Protein AF-A0A8T4YVH3-F1 (afdb_monomer_lite)

pLDDT: mean 88.66, std 10.64, range [44.06, 98.75]

Secondary structure (DSSP, 8-state):
--SSHHHHHHTTT--HHHHHHHHHHHHHHHHHTT--GGG--HHHHHHHHHHHHSSPPP--HHHHHHHH-HHHHHHH--STT-S-HHHHHHHHHHHHHHHHHHHHHHHHHHHHHHHHHHHHHHHHHHHHTT--

Foldseek 3Di:
DQLAQLSLVVVVVDDSVLSVQLVVVLVVVCVVVVHDQLPDAQVNSQVSSCVRPVDGDGDHNVSSNLNPDNLNSQCPQPDQPGSNPVNVVVVVVVVVVVVVVVVVVVVVVVVVVVVVVVVVVVVVVVVVVVVD

Structure (mmCIF, N/CA/C/O backbone):
data_AF-A0A8T4YVH3-F1
#
_entry.id   AF-A0A8T4YVH3-F1
#
loop_
_atom_site.group_PDB
_atom_site.id
_atom_site.type_symbol
_atom_site.label_atom_id
_atom_site.label_alt_id
_atom_site.label_comp_id
_atom_site.label_asym_id
_atom_site.label_entity_id
_atom_site.label_seq_id
_atom_site.pdbx_PDB_ins_code
_atom_site.Cartn_x
_atom_site.Cartn_y
_atom_site.Cartn_z
_atom_site.occupancy
_atom_site.B_iso_or_equiv
_atom_site.auth_seq_id
_atom_site.auth_comp_id
_atom_site.auth_asym_id
_atom_site.auth_atom_id
_atom_site.pdbx_PDB_model_num
ATOM 1 N N . ASP A 1 1 ? 13.952 2.959 -5.481 1.00 49.00 1 ASP A N 1
ATOM 2 C CA . ASP A 1 1 ? 12.588 3.260 -4.974 1.00 49.00 1 ASP A CA 1
ATOM 3 C C . ASP A 1 1 ? 11.695 3.802 -6.089 1.00 49.00 1 ASP A C 1
ATOM 5 O O . ASP A 1 1 ? 11.439 4.991 -6.189 1.00 49.00 1 ASP A O 1
ATOM 9 N N . THR A 1 2 ? 11.245 2.943 -6.996 1.00 56.75 2 THR A N 1
ATOM 10 C CA . THR A 1 2 ? 10.320 3.295 -8.088 1.00 56.75 2 THR A CA 1
ATOM 11 C C . THR A 1 2 ? 8.997 2.572 -7.868 1.00 56.75 2 THR A C 1
ATOM 13 O O . THR A 1 2 ? 8.968 1.347 -7.930 1.00 56.75 2 THR A O 1
ATOM 16 N N . GLN A 1 3 ? 7.913 3.293 -7.574 1.00 63.25 3 GLN A N 1
ATOM 17 C CA . GLN A 1 3 ? 6.634 2.684 -7.188 1.00 63.25 3 GLN A CA 1
ATOM 18 C C . GLN A 1 3 ? 5.807 2.263 -8.408 1.00 63.25 3 GLN A C 1
ATOM 20 O O . GLN A 1 3 ? 4.872 1.478 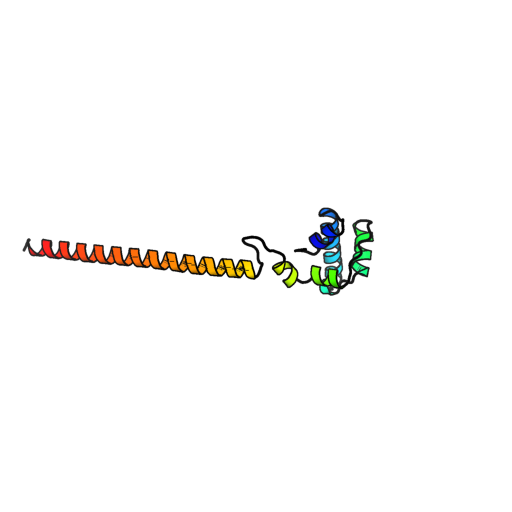-8.268 1.00 63.25 3 GLN A O 1
ATOM 25 N N . THR A 1 4 ? 6.136 2.749 -9.606 1.00 69.12 4 THR A N 1
ATOM 26 C CA . THR A 1 4 ? 5.511 2.354 -10.878 1.00 69.12 4 THR A CA 1
ATOM 27 C C . THR A 1 4 ? 6.536 2.317 -12.022 1.00 69.12 4 THR A C 1
ATOM 29 O O . THR A 1 4 ? 7.571 2.987 -11.929 1.00 69.12 4 THR A O 1
ATOM 32 N N . PRO A 1 5 ? 6.253 1.610 -13.139 1.00 67.50 5 PRO A N 1
ATOM 33 C CA . PRO A 1 5 ? 7.090 1.669 -14.341 1.00 67.50 5 PRO A CA 1
ATOM 34 C C . PRO A 1 5 ? 7.333 3.098 -14.850 1.00 67.50 5 PRO A C 1
ATOM 36 O O . PRO A 1 5 ? 8.446 3.431 -15.250 1.00 67.50 5 PRO A O 1
ATOM 39 N N . ALA A 1 6 ? 6.321 3.972 -14.774 1.00 67.38 6 ALA A N 1
ATOM 40 C CA . ALA A 1 6 ? 6.438 5.367 -15.199 1.00 67.38 6 ALA A CA 1
ATOM 41 C C . ALA A 1 6 ? 7.423 6.154 -14.319 1.00 67.38 6 ALA A C 1
ATOM 43 O O . ALA A 1 6 ? 8.289 6.849 -14.840 1.00 67.38 6 ALA A O 1
ATOM 44 N N . GLU A 1 7 ? 7.355 6.008 -12.995 1.00 74.50 7 GLU A N 1
ATOM 45 C CA . GLU A 1 7 ? 8.341 6.608 -12.083 1.00 74.50 7 GLU A CA 1
ATOM 46 C C . GLU A 1 7 ? 9.750 6.042 -12.292 1.00 74.50 7 GLU A C 1
ATOM 48 O O . GLU A 1 7 ? 10.738 6.769 -12.165 1.00 74.50 7 GLU A O 1
ATOM 53 N N . GLY A 1 8 ? 9.845 4.756 -12.648 1.00 76.06 8 GLY A N 1
ATOM 54 C CA . GLY A 1 8 ? 11.097 4.112 -13.039 1.00 76.06 8 GLY A CA 1
ATOM 55 C C . GLY A 1 8 ? 11.786 4.826 -14.192 1.00 76.06 8 GLY A C 1
ATOM 56 O O . GLY A 1 8 ? 12.982 5.111 -14.122 1.00 76.06 8 GLY A O 1
ATOM 57 N N . PHE A 1 9 ? 11.023 5.186 -15.220 1.00 78.56 9 PHE A N 1
ATOM 58 C CA . PHE A 1 9 ? 11.554 5.882 -16.386 1.00 78.56 9 PHE A CA 1
ATOM 59 C C . PHE A 1 9 ? 11.846 7.367 -16.126 1.00 78.56 9 PHE A C 1
ATOM 61 O O . PHE A 1 9 ? 12.804 7.896 -16.691 1.00 78.56 9 PHE A O 1
ATOM 68 N N . VAL A 1 10 ? 11.129 8.021 -15.202 1.00 76.12 10 VAL A N 1
ATOM 69 C CA . VAL A 1 10 ? 11.466 9.393 -14.774 1.00 76.12 10 VAL A CA 1
ATOM 70 C C . VAL A 1 10 ? 12.868 9.456 -14.172 1.00 76.12 10 VAL A C 1
ATOM 72 O O . VAL A 1 10 ? 13.664 10.327 -14.521 1.00 76.12 10 VAL A O 1
ATOM 75 N N . ARG A 1 11 ? 13.224 8.483 -13.324 1.00 74.38 11 ARG A N 1
ATOM 76 C CA . ARG A 1 11 ? 14.572 8.400 -12.732 1.00 74.38 11 ARG A CA 1
ATOM 77 C C . ARG A 1 11 ? 15.682 8.142 -13.761 1.00 74.38 11 ARG A C 1
ATOM 79 O O . ARG A 1 11 ? 16.850 8.328 -13.440 1.00 74.38 11 ARG A O 1
ATOM 86 N N . LYS A 1 12 ? 15.334 7.749 -14.991 1.00 77.88 12 LYS A N 1
ATOM 87 C CA . LYS A 1 12 ? 16.261 7.578 -16.122 1.00 77.88 12 LYS A CA 1
ATOM 88 C C . LYS A 1 12 ? 16.391 8.836 -16.995 1.00 77.88 12 LYS A C 1
ATOM 90 O O . LYS A 1 12 ? 16.988 8.772 -18.064 1.00 77.88 12 LYS A O 1
ATOM 95 N N . GLY A 1 13 ? 15.859 9.977 -16.546 1.00 80.81 13 GLY A N 1
ATOM 96 C CA . GLY A 1 13 ? 16.016 11.273 -17.214 1.00 80.81 13 GLY A CA 1
ATOM 97 C C . GLY A 1 13 ? 14.866 11.657 -18.147 1.00 80.81 13 GLY A C 1
ATOM 98 O O . GLY A 1 13 ? 14.971 12.650 -18.866 1.00 80.81 13 GLY A O 1
ATOM 99 N N . LEU A 1 14 ? 13.763 10.902 -18.142 1.00 86.38 14 LEU A N 1
ATOM 100 C CA . LEU A 1 14 ? 12.537 11.306 -18.826 1.00 86.38 14 LEU A CA 1
ATOM 101 C C . LEU A 1 14 ? 11.695 12.227 -17.937 1.00 86.38 14 LEU A C 1
ATOM 103 O O . LEU A 1 14 ? 11.627 12.064 -16.721 1.00 86.38 14 LEU A O 1
ATOM 107 N N . SER A 1 15 ? 10.971 13.165 -18.541 1.00 89.62 15 SER A N 1
ATOM 108 C CA . SER A 1 15 ? 9.898 13.860 -17.829 1.00 89.62 15 SER A CA 1
ATOM 109 C C . SER A 1 15 ? 8.776 12.881 -17.460 1.00 89.62 15 SER A C 1
ATOM 111 O O . SER A 1 15 ? 8.592 11.831 -18.088 1.00 89.62 15 SER A O 1
ATOM 113 N N . PHE A 1 16 ? 7.964 13.236 -16.460 1.00 87.00 16 PHE A N 1
ATOM 114 C CA . PHE A 1 16 ? 6.793 12.435 -16.089 1.00 87.00 16 PHE A CA 1
ATOM 115 C C . PHE A 1 16 ? 5.829 12.249 -17.268 1.00 87.00 16 PHE A C 1
ATOM 117 O O . PHE A 1 16 ? 5.325 11.152 -17.495 1.00 87.00 16 PHE A O 1
ATOM 124 N N . ARG A 1 17 ? 5.632 13.300 -18.074 1.00 89.56 17 ARG A N 1
ATOM 125 C CA . ARG A 1 17 ? 4.782 13.255 -19.270 1.00 89.56 17 ARG A CA 1
ATOM 126 C C . ARG A 1 17 ? 5.309 12.260 -20.305 1.00 89.56 17 ARG A C 1
ATOM 128 O O . ARG A 1 17 ? 4.525 11.475 -20.831 1.00 89.56 17 ARG A O 1
ATOM 135 N N . GLU A 1 18 ? 6.610 12.280 -20.590 1.00 90.62 18 GLU A N 1
ATOM 136 C CA . GLU A 1 18 ? 7.243 11.333 -21.520 1.00 90.62 18 GLU A CA 1
ATOM 137 C C . GLU A 1 18 ? 7.136 9.897 -21.005 1.00 90.62 18 GLU A C 1
ATOM 139 O O . GLU A 1 18 ? 6.729 9.007 -21.748 1.00 90.62 18 GLU A O 1
ATOM 144 N N . SER A 1 19 ? 7.421 9.691 -19.719 1.00 89.31 19 SER A N 1
ATOM 145 C CA . SER A 1 19 ? 7.341 8.377 -19.077 1.00 89.31 19 SER A CA 1
ATOM 146 C C . SER A 1 19 ? 5.922 7.811 -19.117 1.00 89.31 19 SER A C 1
ATOM 148 O O . SER A 1 19 ? 5.718 6.667 -19.514 1.00 89.31 19 SER A O 1
ATOM 150 N N . HIS A 1 20 ? 4.921 8.625 -18.774 1.00 89.25 20 HIS A N 1
ATOM 151 C CA . HIS A 1 20 ? 3.517 8.225 -18.806 1.00 89.25 20 HIS A CA 1
ATOM 152 C C . HIS A 1 20 ? 3.033 7.937 -20.237 1.00 89.25 20 HIS A C 1
ATOM 154 O O . HIS A 1 20 ? 2.302 6.972 -20.463 1.00 89.25 20 HIS A O 1
ATOM 160 N N . LYS A 1 21 ? 3.463 8.736 -21.226 1.00 91.06 21 LYS A N 1
ATOM 161 C CA . LYS A 1 21 ? 3.153 8.502 -22.646 1.00 91.06 21 LYS A CA 1
ATOM 162 C C . LYS A 1 21 ? 3.761 7.186 -23.144 1.00 91.06 21 LYS A C 1
ATOM 164 O O . LYS A 1 21 ? 3.074 6.415 -23.815 1.00 91.06 21 LYS A O 1
ATOM 169 N N . LEU A 1 22 ? 5.019 6.916 -22.793 1.00 90.69 22 LEU A N 1
ATOM 170 C CA . LEU A 1 22 ? 5.716 5.679 -23.143 1.00 90.69 22 LEU A CA 1
ATOM 171 C C . LEU A 1 22 ? 5.021 4.456 -22.536 1.00 90.69 22 LEU A C 1
ATOM 173 O O . LEU A 1 22 ? 4.655 3.541 -23.269 1.00 90.69 22 LEU A O 1
ATOM 177 N N . VAL A 1 23 ? 4.763 4.465 -21.224 1.00 89.75 23 VAL A N 1
ATOM 178 C CA . VAL A 1 23 ? 4.062 3.364 -20.541 1.00 89.75 23 VAL A CA 1
ATOM 179 C C . VAL A 1 23 ? 2.675 3.138 -21.142 1.00 89.75 23 VAL A C 1
ATOM 181 O O . VAL A 1 23 ? 2.320 2.001 -21.438 1.00 89.75 23 VAL A O 1
ATOM 184 N N . GLY A 1 24 ? 1.906 4.201 -21.397 1.00 89.62 24 GLY A N 1
ATOM 185 C CA . GLY A 1 24 ? 0.590 4.081 -22.028 1.00 89.62 24 GLY A CA 1
ATOM 186 C C . GLY A 1 24 ? 0.640 3.468 -23.432 1.00 89.62 24 GLY A C 1
ATOM 187 O O . GLY A 1 24 ? -0.246 2.696 -23.796 1.00 89.62 24 GLY A O 1
ATOM 188 N N . THR A 1 25 ? 1.687 3.768 -24.205 1.00 90.62 25 THR A N 1
ATOM 189 C CA . THR A 1 25 ? 1.902 3.183 -25.540 1.00 90.62 25 THR A CA 1
ATOM 190 C C . THR A 1 25 ? 2.248 1.700 -25.433 1.00 90.62 25 THR A C 1
ATOM 192 O O . THR A 1 25 ? 1.604 0.880 -26.080 1.00 90.62 25 THR A O 1
ATOM 195 N N . ILE A 1 26 ? 3.173 1.341 -24.539 1.00 90.56 26 ILE A N 1
ATOM 196 C CA . ILE A 1 26 ? 3.550 -0.053 -24.259 1.00 90.56 26 ILE A CA 1
ATOM 197 C C . ILE A 1 26 ? 2.328 -0.888 -23.857 1.00 90.56 26 ILE A C 1
ATOM 199 O O . ILE A 1 26 ? 2.125 -1.980 -24.387 1.00 90.56 26 ILE A O 1
ATOM 203 N N . VAL A 1 27 ? 1.492 -0.378 -22.946 1.00 89.50 27 VAL A N 1
ATOM 204 C CA . VAL A 1 27 ? 0.278 -1.072 -22.483 1.00 89.50 27 VAL A CA 1
ATOM 205 C C . VAL A 1 27 ? -0.713 -1.277 -23.625 1.00 89.50 27 VAL A C 1
ATOM 207 O O . VAL A 1 27 ? -1.247 -2.374 -23.779 1.00 89.50 27 VAL A O 1
ATOM 210 N N . ARG A 1 28 ? -0.938 -0.248 -24.449 1.00 89.38 28 ARG A N 1
ATOM 211 C CA . ARG A 1 28 ? -1.844 -0.322 -25.601 1.00 89.38 28 ARG A CA 1
ATOM 212 C C . ARG A 1 28 ? -1.382 -1.364 -26.618 1.00 89.38 28 ARG A C 1
ATOM 214 O O . ARG A 1 28 ? -2.180 -2.198 -27.032 1.00 89.38 28 ARG A O 1
ATOM 221 N N . GLU A 1 29 ? -0.103 -1.334 -26.975 1.00 87.94 29 GLU A N 1
ATOM 222 C CA . GLU A 1 29 ? 0.502 -2.251 -27.945 1.00 87.94 29 GLU A CA 1
ATOM 223 C C . GLU A 1 29 ? 0.520 -3.699 -27.450 1.00 87.94 29 GLU A C 1
ATOM 225 O O . GLU A 1 29 ? 0.224 -4.619 -28.212 1.00 87.94 29 GLU A O 1
ATOM 230 N N . SER A 1 30 ? 0.835 -3.906 -26.170 1.00 86.81 30 SER A N 1
ATOM 231 C CA . SER A 1 30 ? 0.862 -5.243 -25.566 1.00 86.81 30 SER A CA 1
ATOM 232 C C . SER A 1 30 ? -0.547 -5.829 -25.480 1.00 86.81 30 SER A C 1
ATOM 234 O O . SER A 1 30 ? -0.770 -6.963 -25.899 1.00 86.81 30 SER A O 1
ATOM 236 N N . SER A 1 31 ? -1.518 -5.025 -25.031 1.00 86.19 31 SER A N 1
ATOM 237 C CA . SER A 1 31 ? -2.924 -5.428 -24.935 1.00 86.19 31 SER A CA 1
ATOM 238 C C . SER A 1 31 ? -3.526 -5.753 -26.306 1.00 86.19 31 SER A C 1
ATOM 240 O O . SER A 1 31 ? -4.154 -6.796 -26.470 1.00 86.19 31 SER A O 1
ATOM 242 N N . GLY A 1 32 ? -3.250 -4.934 -27.330 1.00 85.56 32 GLY A N 1
ATOM 243 C CA . GLY A 1 32 ? -3.708 -5.184 -28.702 1.00 85.56 32 GLY A CA 1
ATOM 244 C C . GLY A 1 32 ? -3.156 -6.471 -29.330 1.00 85.56 32 GLY A C 1
ATOM 245 O O . GLY A 1 32 ? -3.748 -6.993 -30.270 1.00 85.56 32 GLY A O 1
ATOM 246 N N . LYS A 1 33 ? -2.049 -7.003 -28.798 1.00 85.94 33 LYS A N 1
ATOM 247 C CA . LYS A 1 33 ? -1.405 -8.253 -29.235 1.00 85.94 33 LYS A CA 1
ATOM 248 C C . LYS A 1 33 ? -1.674 -9.429 -28.287 1.00 85.94 33 LYS A C 1
ATOM 250 O O . LYS A 1 33 ? -1.097 -10.493 -28.481 1.00 85.94 33 LYS A O 1
ATOM 255 N N . GLY A 1 34 ? -2.506 -9.242 -27.256 1.00 84.31 34 GLY A N 1
ATOM 256 C CA . GLY A 1 34 ? -2.791 -10.260 -26.240 1.00 84.31 34 GLY A CA 1
ATOM 257 C C . GLY A 1 34 ? -1.586 -10.645 -25.372 1.00 84.31 34 GLY A C 1
ATOM 258 O O . GLY A 1 34 ? -1.600 -11.710 -24.764 1.00 84.31 34 GLY A O 1
ATOM 259 N N . ARG A 1 35 ? -0.540 -9.809 -25.320 1.00 85.50 35 ARG A N 1
ATOM 260 C CA . ARG A 1 35 ? 0.697 -10.081 -24.575 1.00 85.50 35 ARG A CA 1
ATOM 261 C C . ARG A 1 35 ? 0.635 -9.508 -23.168 1.00 85.50 35 ARG A C 1
ATOM 263 O O . ARG A 1 35 ? 0.143 -8.397 -22.948 1.00 85.50 35 ARG A O 1
ATOM 270 N N . MET A 1 36 ? 1.192 -10.245 -22.212 1.00 83.88 36 MET A N 1
ATOM 271 C CA . MET A 1 36 ? 1.351 -9.755 -20.846 1.00 83.88 36 MET A CA 1
ATOM 272 C C . MET A 1 36 ? 2.521 -8.771 -20.762 1.00 83.88 36 MET A C 1
ATOM 274 O O . MET A 1 36 ? 3.563 -8.974 -21.378 1.00 83.88 36 MET A O 1
ATOM 278 N N . LEU A 1 37 ? 2.400 -7.733 -19.927 1.00 82.56 37 LEU A N 1
ATOM 279 C CA . LEU A 1 37 ? 3.489 -6.766 -19.716 1.00 82.56 37 LEU A CA 1
ATOM 280 C C . LEU A 1 37 ? 4.777 -7.419 -19.195 1.00 82.56 37 LEU A C 1
ATOM 282 O O . LEU A 1 37 ? 5.859 -6.920 -19.475 1.00 82.56 37 LEU A O 1
ATOM 286 N N . GLY A 1 38 ? 4.668 -8.536 -18.469 1.00 81.50 38 GLY A N 1
ATOM 287 C CA . GLY A 1 38 ? 5.819 -9.301 -17.979 1.00 81.50 38 GLY A CA 1
ATOM 288 C C . GLY A 1 38 ? 6.676 -9.940 -19.079 1.00 81.50 38 GLY A C 1
ATOM 289 O O . GLY A 1 38 ? 7.791 -10.360 -18.794 1.00 81.50 38 GLY A O 1
ATOM 290 N N . GLU A 1 39 ? 6.185 -9.992 -20.320 1.00 84.44 39 GLU A N 1
ATOM 291 C CA . GLU A 1 39 ? 6.916 -10.499 -21.490 1.00 84.44 39 GLU A CA 1
ATOM 292 C C . GLU A 1 39 ? 7.688 -9.406 -22.240 1.00 84.44 39 GLU A C 1
ATOM 294 O O . GLU A 1 39 ? 8.288 -9.676 -23.280 1.00 84.44 39 GLU A O 1
ATOM 299 N N . LEU A 1 40 ? 7.626 -8.161 -21.765 1.00 88.62 40 LEU A N 1
ATOM 300 C CA . LEU A 1 40 ? 8.294 -7.034 -22.396 1.00 88.62 40 LEU A CA 1
ATOM 301 C C . LEU A 1 40 ? 9.814 -7.184 -22.275 1.00 88.62 40 LEU A C 1
ATOM 303 O O . LEU A 1 40 ? 10.325 -7.431 -21.181 1.00 88.62 40 LEU A O 1
ATOM 307 N N . THR A 1 41 ? 10.543 -6.991 -23.375 1.00 90.94 41 THR A N 1
ATOM 308 C CA . THR A 1 41 ? 12.015 -7.034 -23.361 1.00 90.94 41 THR A CA 1
ATOM 309 C C . THR A 1 41 ? 12.643 -5.632 -23.319 1.00 90.94 41 THR A C 1
ATOM 311 O O . THR A 1 41 ? 12.014 -4.649 -23.733 1.00 90.94 41 THR A O 1
ATOM 314 N N . PRO A 1 42 ? 13.899 -5.495 -22.852 1.00 91.38 42 PRO A N 1
ATOM 315 C CA . PRO A 1 42 ? 14.656 -4.244 -22.936 1.00 91.38 42 PRO A CA 1
ATOM 316 C C . PRO A 1 42 ? 14.718 -3.627 -24.340 1.00 91.38 42 PRO A C 1
ATOM 318 O O . PRO A 1 42 ? 14.621 -2.408 -24.498 1.00 91.38 42 PRO A O 1
ATOM 321 N N . GLU A 1 43 ? 14.848 -4.462 -25.368 1.00 91.94 43 GLU A N 1
ATOM 322 C CA . GLU A 1 43 ? 14.908 -4.046 -26.770 1.00 91.94 43 GLU A CA 1
ATOM 323 C C . GLU A 1 43 ? 13.572 -3.448 -27.213 1.00 91.94 43 GLU A C 1
ATOM 325 O O . GLU A 1 43 ? 13.549 -2.430 -27.908 1.00 91.94 43 GLU A O 1
ATOM 330 N N . GLU A 1 44 ? 12.455 -4.031 -26.768 1.00 90.50 44 GLU A N 1
ATOM 331 C CA . GLU A 1 44 ? 11.122 -3.486 -27.020 1.00 90.50 44 GLU A CA 1
ATOM 332 C C . GLU A 1 44 ? 10.937 -2.125 -26.339 1.00 90.50 44 GLU A C 1
ATOM 334 O O . GLU A 1 44 ? 10.418 -1.205 -26.967 1.00 90.50 44 GLU A O 1
ATOM 339 N N . VAL A 1 45 ? 11.425 -1.942 -25.107 1.00 90.31 45 VAL A N 1
ATOM 340 C CA . VAL A 1 45 ? 11.405 -0.633 -24.420 1.00 90.31 45 VAL A CA 1
ATOM 341 C C . VAL A 1 45 ? 12.242 0.410 -25.172 1.00 90.31 45 VAL A C 1
ATOM 343 O O . VAL A 1 45 ? 11.794 1.545 -25.365 1.00 90.31 45 VAL A O 1
ATOM 346 N N . SER A 1 46 ? 13.431 0.037 -25.653 1.00 92.00 46 SER A N 1
ATOM 347 C CA . SER A 1 46 ? 14.279 0.911 -26.480 1.00 92.00 46 SER A CA 1
ATOM 348 C C . SER A 1 46 ? 13.596 1.282 -27.805 1.00 92.00 46 SER A C 1
ATOM 350 O O . SER A 1 46 ? 13.588 2.448 -28.204 1.00 92.00 46 SER A O 1
ATOM 352 N N . ARG A 1 47 ? 12.931 0.322 -28.462 1.00 92.94 47 ARG A N 1
ATOM 353 C CA . ARG A 1 47 ? 12.122 0.575 -29.665 1.00 92.94 47 ARG A CA 1
ATOM 354 C C . ARG A 1 47 ? 10.971 1.543 -29.376 1.00 92.94 47 ARG A C 1
ATOM 356 O O . ARG A 1 47 ? 10.894 2.592 -30.012 1.00 92.94 47 ARG A O 1
ATOM 363 N N . PHE A 1 48 ? 10.134 1.245 -28.381 1.00 92.12 48 PHE A N 1
ATOM 364 C CA . PHE A 1 48 ? 8.970 2.069 -28.049 1.00 92.12 48 PHE A CA 1
ATOM 365 C C . PHE A 1 48 ? 9.354 3.474 -27.583 1.00 92.12 48 PHE A C 1
ATOM 367 O O . PHE A 1 48 ? 8.648 4.432 -27.889 1.00 92.12 48 PHE A O 1
ATOM 374 N N . SER A 1 49 ? 10.468 3.631 -26.865 1.00 91.94 49 SER A N 1
ATOM 375 C CA . SER A 1 49 ? 10.957 4.953 -26.458 1.00 91.94 49 SER A CA 1
ATOM 376 C C . SER A 1 49 ? 11.370 5.800 -27.664 1.00 91.94 49 SER A C 1
ATOM 378 O O . SER A 1 49 ? 10.914 6.941 -27.786 1.00 91.94 49 SER A O 1
ATOM 380 N N . ARG A 1 50 ? 12.109 5.231 -28.626 1.00 92.94 50 ARG A N 1
ATOM 381 C CA . ARG A 1 50 ? 12.422 5.930 -29.883 1.00 92.94 50 ARG A CA 1
ATOM 382 C C . ARG A 1 50 ? 11.161 6.330 -30.649 1.00 92.94 50 ARG A C 1
ATOM 384 O O . ARG A 1 50 ? 11.045 7.485 -31.042 1.00 92.94 50 ARG A O 1
ATOM 391 N N . GLU A 1 51 ? 10.207 5.417 -30.805 1.00 92.25 51 GLU A N 1
ATOM 392 C CA . GLU A 1 51 ? 8.967 5.660 -31.559 1.00 92.25 51 GLU A CA 1
ATOM 393 C C . GLU A 1 51 ? 8.040 6.682 -30.878 1.00 92.25 51 GLU A C 1
ATOM 395 O O . GLU A 1 51 ? 7.427 7.519 -31.536 1.00 92.25 51 GLU A O 1
ATOM 400 N N . THR A 1 52 ? 7.935 6.641 -29.547 1.00 90.88 52 THR A N 1
ATOM 401 C CA . THR A 1 52 ? 6.921 7.413 -28.808 1.00 90.88 52 THR A CA 1
ATOM 402 C C . THR A 1 52 ? 7.393 8.814 -28.430 1.00 90.88 52 THR A C 1
ATOM 404 O O . THR A 1 52 ? 6.592 9.763 -28.409 1.00 90.88 52 THR A O 1
ATOM 407 N N . ILE A 1 53 ? 8.669 8.938 -28.053 1.00 91.94 53 ILE A N 1
ATOM 408 C CA . ILE A 1 53 ? 9.244 10.160 -27.471 1.00 91.94 53 ILE A CA 1
ATOM 409 C C . ILE A 1 53 ? 10.521 10.630 -28.180 1.00 91.94 53 ILE A C 1
ATOM 411 O O . ILE A 1 53 ? 11.092 11.635 -27.769 1.00 91.94 53 ILE A O 1
ATOM 415 N N . GLY A 1 54 ? 10.979 9.934 -29.227 1.00 90.75 54 GLY A N 1
ATOM 416 C CA . GLY A 1 54 ? 12.166 10.330 -29.995 1.00 90.75 54 GLY A CA 1
ATOM 417 C C . GLY A 1 54 ? 13.486 10.203 -29.228 1.00 90.75 54 GLY A C 1
ATOM 418 O O . GLY A 1 54 ? 14.499 10.741 -29.664 1.00 90.75 54 GLY A O 1
ATOM 419 N N . LYS A 1 55 ? 13.490 9.513 -28.081 1.00 88.31 55 LYS A N 1
ATOM 420 C CA . LYS A 1 55 ? 14.660 9.314 -27.215 1.00 88.31 55 LYS A CA 1
ATOM 421 C C . LYS A 1 55 ? 14.883 7.829 -27.004 1.00 88.31 55 LYS A C 1
ATOM 423 O O . LYS A 1 55 ? 13.929 7.096 -26.770 1.00 88.31 55 LYS A O 1
ATOM 428 N N . GLU A 1 56 ? 16.135 7.392 -27.045 1.00 88.31 56 GLU A N 1
ATOM 429 C CA . GLU A 1 56 ? 16.470 6.017 -26.692 1.00 88.31 56 GLU A CA 1
ATOM 430 C C . GLU A 1 56 ? 16.518 5.864 -25.169 1.00 88.31 56 GLU A C 1
ATOM 432 O O . GLU A 1 56 ? 17.353 6.469 -24.497 1.00 88.31 56 GLU A O 1
ATOM 437 N N . LEU A 1 57 ? 15.633 5.027 -24.627 1.00 88.88 57 LEU A N 1
ATOM 438 C CA . LEU A 1 57 ? 15.673 4.607 -23.233 1.00 88.88 57 LEU A CA 1
ATOM 439 C C . LEU A 1 57 ? 16.263 3.197 -23.143 1.00 88.88 57 LEU A C 1
ATOM 441 O O . LEU A 1 57 ? 15.682 2.238 -23.649 1.00 88.88 57 LEU A O 1
ATOM 445 N N . LYS A 1 58 ? 17.403 3.071 -22.459 1.00 89.25 58 LYS A N 1
ATOM 446 C CA . LYS A 1 58 ? 18.038 1.780 -22.166 1.00 89.25 58 LYS A CA 1
ATOM 447 C C . LYS A 1 58 ? 17.722 1.355 -20.734 1.00 89.25 58 LYS A C 1
ATOM 449 O O . LYS A 1 58 ? 17.950 2.114 -19.790 1.00 89.25 58 LYS A O 1
ATOM 454 N N . VAL A 1 59 ? 17.217 0.136 -20.588 1.00 88.94 59 VAL A N 1
ATOM 455 C CA . VAL A 1 59 ? 16.925 -0.514 -19.303 1.00 88.94 59 VAL A CA 1
ATOM 456 C C . VAL A 1 59 ? 17.535 -1.909 -19.306 1.00 88.94 59 VAL A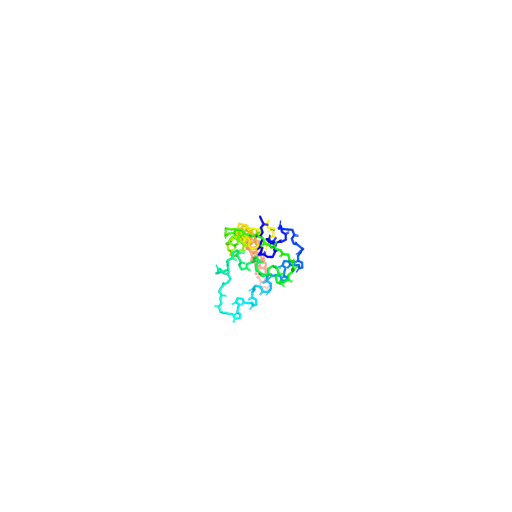 C 1
ATOM 458 O O . VAL A 1 59 ? 17.648 -2.511 -20.370 1.00 88.94 59 VAL A O 1
ATOM 461 N N . THR A 1 60 ? 17.942 -2.435 -18.154 1.00 90.00 60 THR A N 1
ATOM 462 C CA . THR A 1 60 ? 18.332 -3.854 -18.064 1.00 90.00 60 THR A CA 1
ATOM 463 C C . THR A 1 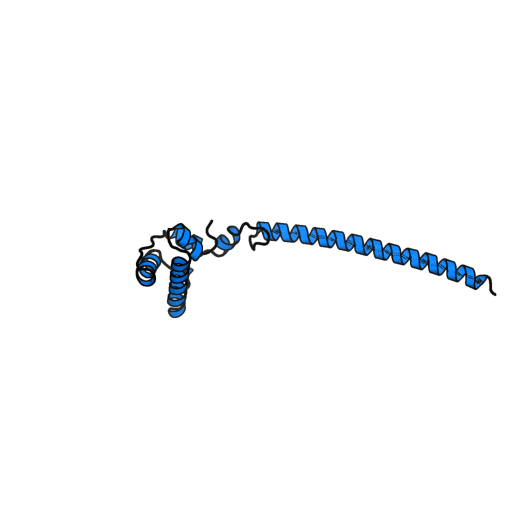60 ? 17.105 -4.749 -17.881 1.00 90.00 60 THR A C 1
ATOM 465 O O . THR A 1 60 ? 16.028 -4.280 -17.498 1.00 90.00 60 THR A O 1
ATOM 468 N N . ALA A 1 61 ? 17.256 -6.055 -18.116 1.00 88.44 61 ALA A N 1
ATOM 469 C CA . ALA A 1 61 ? 16.191 -7.026 -17.864 1.00 88.44 61 ALA A CA 1
ATOM 470 C C . ALA A 1 61 ? 15.756 -7.028 -16.384 1.00 88.44 61 ALA A C 1
ATOM 472 O O . ALA A 1 61 ? 14.569 -7.107 -16.078 1.00 88.44 61 ALA A O 1
ATOM 473 N N . GLU A 1 62 ? 16.698 -6.869 -15.453 1.00 87.69 62 GLU A N 1
ATOM 474 C CA . GLU A 1 62 ? 16.437 -6.802 -14.012 1.00 87.69 62 GLU A CA 1
ATOM 475 C C . GLU A 1 62 ? 15.716 -5.515 -13.613 1.00 87.69 62 GLU A C 1
ATOM 477 O O . GLU A 1 62 ? 14.867 -5.532 -12.721 1.00 87.69 62 GLU A O 1
ATOM 482 N N . GLU A 1 63 ? 16.065 -4.383 -14.229 1.00 85.94 63 GLU A N 1
ATOM 483 C CA . GLU A 1 63 ? 15.366 -3.112 -14.017 1.00 85.94 63 GLU A CA 1
ATOM 484 C C . GLU A 1 63 ? 13.921 -3.204 -14.496 1.00 85.94 63 GLU A C 1
ATOM 486 O O . GLU A 1 63 ? 13.006 -2.815 -13.769 1.00 85.94 63 GLU A O 1
ATOM 491 N N . LEU A 1 64 ? 13.716 -3.781 -15.680 1.00 87.19 64 LEU A N 1
ATOM 492 C CA . LEU A 1 64 ? 12.396 -3.974 -16.257 1.00 87.19 64 LEU A CA 1
ATOM 493 C C . LEU A 1 64 ? 11.545 -4.930 -15.416 1.00 87.19 64 LEU A C 1
ATOM 495 O O . LEU A 1 64 ? 10.423 -4.591 -15.042 1.00 87.19 64 LEU A O 1
ATOM 499 N N . LYS A 1 65 ? 12.107 -6.081 -15.029 1.00 86.31 65 LYS A N 1
ATOM 500 C CA . LYS A 1 65 ? 11.439 -7.059 -14.163 1.00 86.31 65 LYS A CA 1
ATOM 501 C C . LYS A 1 65 ? 11.036 -6.445 -12.825 1.00 86.31 65 LYS A C 1
ATOM 503 O O . LYS A 1 65 ? 9.906 -6.630 -12.391 1.00 86.31 65 LYS A O 1
ATOM 508 N N . ARG A 1 66 ? 11.929 -5.683 -12.183 1.00 85.44 66 ARG A N 1
ATOM 509 C CA . ARG A 1 66 ? 11.617 -4.997 -10.917 1.00 85.44 66 ARG A CA 1
ATOM 510 C C . ARG A 1 66 ? 10.544 -3.927 -11.077 1.00 85.44 66 ARG A C 1
ATOM 512 O O . ARG A 1 66 ? 9.699 -3.803 -10.199 1.00 85.44 66 ARG A O 1
ATOM 519 N N . ALA A 1 67 ? 10.570 -3.162 -12.166 1.00 83.31 67 ALA A N 1
ATOM 520 C CA . ALA A 1 67 ? 9.575 -2.126 -12.428 1.00 83.31 67 ALA A CA 1
ATOM 521 C C . ALA A 1 67 ? 8.170 -2.706 -12.667 1.00 83.31 67 ALA A C 1
ATOM 523 O O . ALA A 1 67 ? 7.179 -2.064 -12.323 1.00 83.31 67 ALA A O 1
ATOM 524 N N . LEU A 1 68 ? 8.094 -3.906 -13.247 1.00 85.31 68 LEU A N 1
ATOM 525 C CA . LEU A 1 68 ? 6.849 -4.608 -13.564 1.00 85.31 68 LEU A CA 1
ATOM 526 C C . LEU A 1 68 ? 6.355 -5.536 -12.444 1.00 85.31 68 LEU A C 1
ATOM 528 O O . LEU A 1 68 ? 5.245 -6.054 -12.542 1.00 85.31 68 LEU A O 1
ATOM 532 N N . ASP A 1 69 ? 7.143 -5.747 -11.389 1.00 86.69 69 ASP A N 1
ATOM 533 C CA . ASP A 1 69 ? 6.753 -6.589 -10.262 1.00 86.69 69 ASP A CA 1
ATOM 534 C C . ASP A 1 69 ? 5.782 -5.829 -9.328 1.00 86.69 69 ASP A C 1
ATOM 536 O O . ASP A 1 69 ? 6.173 -4.853 -8.668 1.00 86.69 69 ASP A O 1
ATOM 540 N N . PRO A 1 70 ? 4.513 -6.268 -9.217 1.00 86.19 70 PRO A N 1
ATOM 541 C CA . PRO A 1 70 ? 3.532 -5.605 -8.365 1.00 86.19 70 PRO A CA 1
ATOM 542 C C . PRO A 1 70 ? 3.904 -5.677 -6.878 1.00 86.19 70 PRO A C 1
ATOM 544 O O . PRO A 1 70 ? 3.635 -4.735 -6.132 1.00 86.19 70 PRO A O 1
ATOM 547 N N . ALA A 1 71 ? 4.564 -6.744 -6.425 1.00 89.38 71 ALA A N 1
ATOM 548 C CA . ALA A 1 71 ? 4.986 -6.870 -5.034 1.00 89.38 71 ALA A CA 1
ATOM 549 C C . ALA A 1 71 ? 6.115 -5.885 -4.699 1.00 89.38 71 ALA A C 1
ATOM 551 O O . ALA A 1 71 ? 6.178 -5.370 -3.580 1.00 89.38 71 ALA A O 1
ATOM 552 N N . VAL A 1 72 ? 6.992 -5.588 -5.662 1.00 88.69 72 VAL A N 1
ATOM 553 C CA . VAL A 1 72 ? 8.000 -4.526 -5.524 1.00 88.69 72 VAL A CA 1
ATOM 554 C C . VAL A 1 72 ? 7.322 -3.157 -5.463 1.00 88.69 72 VAL A C 1
ATOM 556 O O . VAL A 1 72 ? 7.635 -2.374 -4.567 1.00 88.69 72 VAL A O 1
ATOM 559 N N . SER A 1 73 ? 6.341 -2.891 -6.335 1.00 87.44 73 SER A N 1
ATOM 560 C CA . SER A 1 73 ? 5.553 -1.647 -6.306 1.00 87.44 73 SER A CA 1
ATOM 561 C C . SER A 1 73 ? 4.927 -1.391 -4.931 1.00 87.44 73 SER A C 1
ATOM 563 O O . SER A 1 73 ? 5.063 -0.294 -4.386 1.00 87.44 73 SER A O 1
ATOM 565 N N . LEU A 1 74 ? 4.295 -2.408 -4.336 1.00 90.75 74 LEU A N 1
ATOM 566 C CA . LEU A 1 74 ? 3.680 -2.304 -3.011 1.00 90.75 74 LEU A CA 1
ATOM 567 C C . LEU A 1 74 ? 4.714 -2.029 -1.915 1.00 90.75 74 LEU A C 1
ATOM 569 O O . LEU A 1 74 ? 4.529 -1.118 -1.110 1.00 90.75 74 LEU A O 1
ATOM 573 N N . ARG A 1 75 ? 5.834 -2.762 -1.906 1.00 91.25 75 ARG A N 1
ATOM 574 C CA . ARG A 1 75 ? 6.895 -2.579 -0.902 1.00 91.25 75 ARG A CA 1
ATOM 575 C C . ARG A 1 75 ? 7.534 -1.194 -0.952 1.00 91.25 75 ARG A C 1
ATOM 577 O O . ARG A 1 75 ? 7.910 -0.666 0.086 1.00 91.25 75 ARG A O 1
ATOM 584 N N . LEU A 1 76 ? 7.633 -0.579 -2.125 1.00 88.69 76 LEU A N 1
ATOM 585 C CA . LEU A 1 76 ? 8.278 0.728 -2.280 1.00 88.69 76 LEU A CA 1
ATOM 586 C C . LEU A 1 76 ? 7.399 1.916 -1.866 1.00 88.69 76 LEU A C 1
ATOM 588 O O . LEU A 1 76 ? 7.899 3.033 -1.726 1.00 88.69 76 LEU A O 1
ATOM 592 N N . ARG A 1 77 ? 6.097 1.705 -1.654 1.00 88.44 77 ARG A N 1
ATOM 593 C CA . ARG A 1 77 ? 5.167 2.742 -1.192 1.00 88.44 77 ARG A CA 1
ATOM 594 C C . ARG A 1 77 ? 5.269 2.920 0.322 1.00 88.44 77 ARG A C 1
ATOM 596 O O . ARG A 1 77 ? 4.343 2.582 1.027 1.00 88.44 77 ARG A O 1
ATOM 603 N N . GLN A 1 78 ? 6.382 3.430 0.840 1.00 88.62 78 GLN A N 1
ATOM 604 C CA . GLN A 1 78 ? 6.622 3.563 2.290 1.00 88.62 78 GLN A CA 1
ATOM 605 C C . GLN A 1 78 ? 6.147 4.913 2.855 1.00 88.62 78 GLN A C 1
ATOM 607 O O . GLN A 1 78 ? 6.922 5.677 3.423 1.00 88.62 78 GLN A O 1
ATOM 612 N N . THR A 1 79 ? 4.870 5.242 2.670 1.00 91.44 79 THR A N 1
ATOM 613 C CA . THR A 1 79 ? 4.259 6.451 3.251 1.00 91.44 79 THR A CA 1
ATOM 614 C C . THR A 1 79 ? 3.162 6.076 4.237 1.00 91.44 79 THR A C 1
ATOM 616 O O . THR A 1 79 ? 2.579 4.999 4.135 1.00 91.44 79 THR A O 1
ATOM 619 N N . SER A 1 80 ? 2.833 6.974 5.166 1.00 93.12 80 SER A N 1
ATOM 620 C CA . SER A 1 80 ? 1.675 6.784 6.050 1.00 93.12 80 SER A CA 1
ATOM 621 C C . SER A 1 80 ? 0.397 6.574 5.224 1.00 93.12 80 SER A C 1
ATOM 623 O O . SER A 1 80 ? 0.164 7.296 4.252 1.00 93.12 80 SER A O 1
ATOM 625 N N . GLY A 1 81 ? -0.407 5.571 5.576 1.00 93.50 81 GLY A N 1
ATOM 626 C CA . GLY A 1 81 ? -1.646 5.213 4.877 1.00 93.50 81 GLY A CA 1
ATOM 627 C C . GLY A 1 81 ? -1.470 4.443 3.562 1.00 93.50 81 GLY A C 1
ATOM 628 O O . GLY A 1 81 ? -2.443 4.249 2.836 1.00 93.50 81 GLY A O 1
ATOM 629 N N . SER A 1 82 ? -0.249 4.041 3.218 1.00 94.69 82 SER A N 1
ATOM 630 C CA . SER A 1 82 ? 0.064 3.337 1.971 1.00 94.69 82 SER A CA 1
ATOM 631 C C . SER A 1 82 ? -0.360 1.859 1.973 1.00 94.69 82 SER A C 1
ATOM 633 O O . SER A 1 82 ? -0.605 1.281 3.031 1.00 94.69 82 SER A O 1
ATOM 635 N N . PRO A 1 83 ? -0.387 1.200 0.796 1.00 93.75 83 PRO A N 1
ATOM 636 C CA . PRO A 1 83 ? -0.607 -0.243 0.708 1.00 93.75 83 PRO A CA 1
ATOM 637 C C . PRO A 1 83 ? 0.670 -1.064 0.975 1.00 93.75 83 PRO A C 1
ATOM 639 O O . PRO A 1 83 ? 0.711 -2.248 0.640 1.00 93.75 83 PRO A O 1
ATOM 642 N N . ASN A 1 84 ? 1.737 -0.457 1.510 1.00 95.00 84 ASN A N 1
ATOM 643 C CA . ASN A 1 84 ? 2.925 -1.211 1.895 1.00 95.00 84 ASN A CA 1
ATOM 644 C C . ASN A 1 84 ? 2.565 -2.206 3.020 1.00 95.00 84 ASN A C 1
ATOM 646 O O . ASN A 1 84 ? 1.860 -1.819 3.952 1.00 95.00 84 ASN A O 1
ATOM 650 N N . PRO A 1 85 ? 3.041 -3.466 2.964 1.00 95.00 85 PRO A N 1
ATOM 651 C CA . PRO A 1 85 ? 2.687 -4.485 3.955 1.00 95.00 85 PRO A CA 1
ATOM 652 C C . PRO A 1 85 ? 2.956 -4.087 5.412 1.00 95.00 85 PRO A C 1
ATOM 654 O O . PRO A 1 85 ? 2.108 -4.328 6.267 1.00 95.00 85 PRO A O 1
ATOM 657 N N . ASP A 1 86 ? 4.089 -3.441 5.686 1.00 95.50 86 ASP A N 1
ATOM 658 C CA . ASP A 1 86 ? 4.480 -3.016 7.034 1.00 95.50 86 ASP A CA 1
ATOM 659 C C . ASP A 1 86 ? 3.577 -1.877 7.530 1.00 95.50 86 ASP A C 1
ATOM 661 O O . ASP A 1 86 ? 3.149 -1.860 8.686 1.00 95.5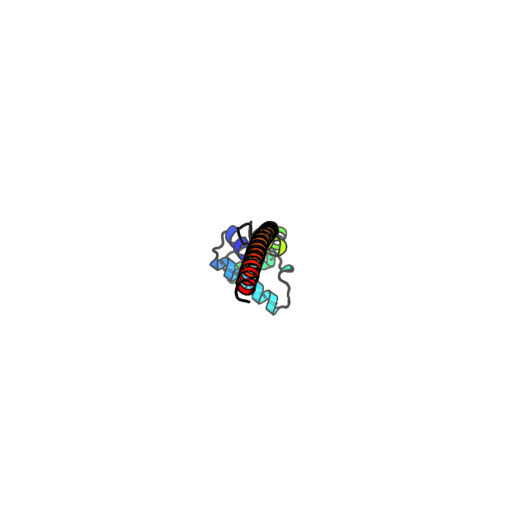0 86 ASP A O 1
ATOM 665 N N . GLU A 1 87 ? 3.225 -0.943 6.642 1.00 97.25 87 GLU A N 1
ATOM 666 C CA . GLU A 1 87 ? 2.298 0.146 6.962 1.00 97.25 87 GLU A CA 1
ATOM 667 C C . GLU A 1 87 ? 0.877 -0.374 7.204 1.00 97.25 87 GLU A C 1
ATOM 669 O O . GLU A 1 87 ? 0.210 0.054 8.149 1.00 97.25 87 GLU A O 1
ATOM 674 N N . VAL A 1 88 ? 0.423 -1.332 6.393 1.00 97.19 88 VAL A N 1
ATOM 675 C CA . VAL A 1 88 ? -0.871 -1.998 6.570 1.00 97.19 88 VAL A CA 1
ATOM 676 C C . VAL A 1 88 ? -0.908 -2.752 7.900 1.00 97.19 88 VAL A C 1
ATOM 678 O O . VAL A 1 88 ? -1.885 -2.625 8.638 1.00 97.19 88 VAL A O 1
ATOM 681 N N . GLU A 1 89 ? 0.156 -3.474 8.256 1.00 97.88 89 GLU A N 1
ATOM 682 C CA . GLU A 1 89 ? 0.258 -4.175 9.539 1.00 97.88 89 GLU A CA 1
ATOM 683 C C . GLU A 1 89 ? 0.196 -3.191 10.719 1.00 97.88 89 GLU A C 1
ATOM 685 O O . GLU A 1 89 ? -0.644 -3.337 11.612 1.00 97.88 89 GLU A O 1
ATOM 690 N N . ARG A 1 90 ? 0.985 -2.109 10.681 1.00 97.69 90 ARG A N 1
ATOM 691 C CA . ARG A 1 90 ? 0.933 -1.025 11.679 1.00 97.69 90 ARG A CA 1
ATOM 692 C C . ARG A 1 90 ? -0.480 -0.442 11.811 1.00 97.69 90 ARG A C 1
ATOM 694 O O . ARG A 1 90 ? -0.985 -0.224 12.915 1.00 97.69 90 ARG A O 1
ATOM 701 N N . MET A 1 91 ? -1.141 -0.193 10.682 1.00 97.94 91 MET A N 1
ATOM 702 C CA . MET A 1 91 ? -2.507 0.327 10.603 1.00 97.94 91 MET A CA 1
ATOM 703 C C . MET A 1 91 ? -3.558 -0.633 11.173 1.00 97.94 91 MET A C 1
ATOM 705 O O . MET A 1 91 ? -4.552 -0.165 11.744 1.00 97.94 91 MET A O 1
ATOM 709 N N . ILE A 1 92 ? -3.376 -1.945 11.006 1.00 98.62 92 ILE A N 1
ATOM 710 C CA . ILE A 1 92 ? -4.235 -2.986 11.584 1.00 98.62 92 ILE A CA 1
ATOM 711 C C . ILE A 1 92 ? -4.061 -3.019 13.101 1.00 98.62 92 ILE A C 1
ATOM 713 O O . ILE A 1 92 ? -5.059 -3.023 13.825 1.00 98.62 92 ILE A O 1
ATOM 717 N N . GLN A 1 93 ? -2.821 -2.998 13.590 1.00 98.50 93 GLN A N 1
ATOM 718 C CA . GLN A 1 93 ? -2.520 -3.000 15.023 1.00 98.50 93 GLN A CA 1
ATOM 719 C C . GLN A 1 93 ? -3.135 -1.790 15.731 1.00 98.50 93 GLN A C 1
ATOM 721 O O . GLN A 1 93 ? -3.845 -1.950 16.725 1.00 98.50 93 GLN A O 1
ATOM 726 N N . GLU A 1 94 ? -2.969 -0.591 15.170 1.00 98.44 94 GLU A N 1
ATOM 727 C CA . GLU A 1 94 ? -3.563 0.627 15.732 1.00 98.44 94 GLU A CA 1
ATOM 728 C C . GLU A 1 94 ? -5.100 0.574 15.743 1.00 98.44 94 GLU A C 1
ATOM 730 O O . GLU A 1 94 ? -5.734 0.975 16.718 1.00 98.44 94 GLU A O 1
ATOM 735 N N . ARG A 1 95 ? -5.731 0.033 14.691 1.00 98.44 95 ARG A N 1
ATOM 736 C CA . ARG A 1 95 ? -7.194 -0.145 14.656 1.00 98.44 95 ARG A CA 1
ATOM 737 C C . ARG A 1 95 ? -7.677 -1.136 15.705 1.00 98.44 95 ARG A C 1
ATOM 739 O O . ARG A 1 95 ? -8.687 -0.876 16.351 1.00 98.44 95 ARG A O 1
ATOM 746 N N . ARG A 1 96 ? -6.967 -2.251 15.891 1.00 98.69 96 ARG A N 1
ATOM 747 C CA . ARG A 1 96 ? -7.284 -3.232 16.940 1.00 98.69 96 ARG A CA 1
ATOM 748 C C . ARG A 1 96 ? -7.207 -2.599 18.325 1.00 98.69 96 ARG A C 1
ATOM 750 O O . ARG A 1 96 ? -8.118 -2.812 19.117 1.00 98.69 96 ARG A O 1
ATOM 757 N N . ARG A 1 97 ? -6.176 -1.787 18.582 1.00 98.69 97 ARG A N 1
ATOM 758 C CA . ARG A 1 97 ? -6.022 -1.039 19.836 1.00 98.69 97 ARG A CA 1
ATOM 759 C C . ARG A 1 97 ? -7.215 -0.113 20.078 1.00 98.69 97 ARG A C 1
ATOM 761 O O . ARG A 1 97 ? -7.900 -0.271 21.078 1.00 98.69 97 ARG A O 1
ATOM 768 N N . ARG A 1 98 ? -7.541 0.754 19.111 1.00 98.62 98 ARG A N 1
ATOM 769 C CA . ARG A 1 98 ? -8.693 1.673 19.205 1.00 98.62 98 ARG A CA 1
ATOM 770 C C . ARG A 1 98 ? -10.019 0.950 19.418 1.00 98.62 98 ARG A C 1
ATOM 772 O O . ARG A 1 98 ? -10.829 1.386 20.221 1.00 98.62 98 ARG A O 1
ATOM 779 N N . LEU A 1 99 ? -10.242 -0.162 18.715 1.00 98.75 99 LEU A N 1
ATOM 780 C CA . LEU A 1 99 ? -11.437 -0.986 18.916 1.00 98.75 99 LEU A CA 1
ATOM 781 C C . LEU A 1 99 ? -11.496 -1.579 20.329 1.00 98.75 99 LEU A C 1
ATOM 783 O O . LEU A 1 99 ? -12.585 -1.703 20.884 1.00 98.75 99 LEU A O 1
ATOM 787 N N . GLY A 1 100 ? -10.350 -1.956 20.900 1.00 98.62 100 GLY A N 1
ATOM 788 C CA . GLY A 1 100 ? -10.242 -2.382 22.293 1.00 98.62 100 GLY A CA 1
ATOM 789 C C . GLY A 1 100 ? -10.621 -1.264 23.262 1.00 98.62 100 GLY A C 1
ATOM 790 O O . GLY A 1 100 ? -11.491 -1.475 24.106 1.00 98.62 100 GLY A O 1
ATOM 791 N N . ASP A 1 101 ? -10.039 -0.078 23.079 1.00 98.56 101 ASP A N 1
ATOM 792 C CA . ASP A 1 101 ? -10.303 1.107 23.904 1.00 98.56 101 ASP A CA 1
ATOM 793 C C . ASP A 1 101 ? -11.799 1.469 23.878 1.00 98.56 101 ASP A C 1
ATOM 795 O O . ASP A 1 101 ? -12.451 1.501 24.920 1.00 98.56 101 ASP A O 1
ATOM 799 N N . SER A 1 102 ? -12.394 1.600 22.687 1.00 98.50 102 SER A N 1
ATOM 800 C CA . SER A 1 102 ? -13.821 1.925 22.547 1.00 98.50 102 SER A CA 1
ATOM 801 C C . SER A 1 102 ? -14.746 0.864 23.154 1.00 98.50 102 SER A C 1
ATOM 803 O O . SER A 1 102 ? -15.804 1.193 23.687 1.00 98.50 102 SER A O 1
ATOM 805 N N . ARG A 1 103 ? -14.374 -0.424 23.104 1.00 98.56 103 ARG A N 1
ATOM 806 C CA . ARG A 1 103 ? -15.144 -1.490 23.773 1.00 98.56 103 ARG A CA 1
ATOM 807 C C . ARG A 1 103 ? -15.072 -1.375 25.294 1.00 98.56 103 ARG A C 1
ATOM 809 O O . ARG A 1 103 ? -16.074 -1.635 25.958 1.00 98.56 103 ARG A O 1
ATOM 816 N N . ALA A 1 104 ? -13.912 -1.018 25.841 1.00 98.44 104 ALA A N 1
ATOM 817 C CA . ALA A 1 104 ? -13.740 -0.824 27.277 1.00 98.44 104 ALA A CA 1
ATOM 818 C C . ALA A 1 104 ? -14.526 0.400 27.778 1.00 98.44 104 ALA A C 1
ATOM 820 O O . ALA A 1 104 ? -15.218 0.309 28.795 1.00 98.44 104 ALA A O 1
ATOM 821 N N . GLU A 1 105 ? -14.485 1.503 27.029 1.00 98.50 105 GLU A N 1
ATOM 822 C CA . GLU A 1 105 ? -15.276 2.711 27.296 1.00 98.50 105 GLU A CA 1
ATOM 823 C C . GLU A 1 105 ? -16.776 2.402 27.286 1.00 98.50 105 GLU A C 1
ATOM 825 O O . GLU A 1 105 ? -17.474 2.686 28.259 1.00 98.50 105 GLU A O 1
ATOM 830 N N . LEU A 1 106 ? -17.262 1.727 26.238 1.00 98.50 106 LEU A N 1
ATOM 831 C CA . LEU A 1 106 ? -18.668 1.340 26.132 1.00 98.50 106 LEU A CA 1
ATOM 832 C C . LEU A 1 106 ? -19.106 0.442 27.294 1.00 98.50 106 LEU A C 1
ATOM 834 O O . LEU A 1 106 ? -20.167 0.658 27.872 1.00 98.50 106 LEU A O 1
ATOM 838 N N . LYS A 1 107 ? -18.290 -0.555 27.659 1.00 98.50 107 LYS A N 1
ATOM 839 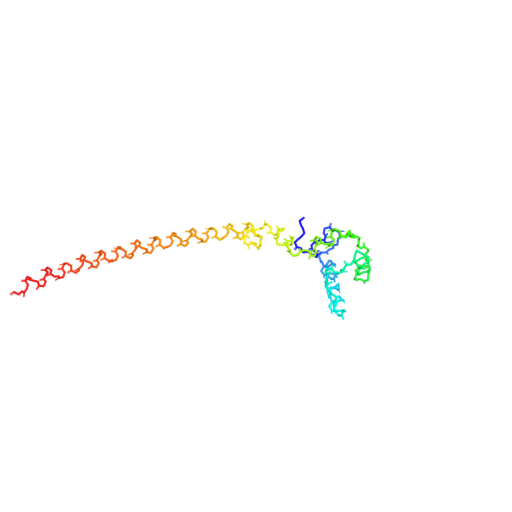C CA . LYS A 1 107 ? -18.583 -1.437 28.796 1.00 98.50 107 LYS A CA 1
ATOM 840 C C . LYS A 1 107 ? -18.715 -0.647 30.098 1.00 98.50 107 LYS A C 1
ATOM 842 O O . LYS A 1 107 ? -19.628 -0.913 30.873 1.00 98.50 107 LYS A O 1
ATOM 847 N N . THR A 1 108 ? -17.817 0.307 30.325 1.00 98.50 108 THR A N 1
ATOM 848 C CA . THR A 1 108 ? -17.837 1.156 31.523 1.00 98.50 108 THR A CA 1
ATOM 849 C C . THR A 1 108 ? -19.122 1.976 31.590 1.00 98.50 108 THR A C 1
ATOM 851 O O . THR A 1 108 ? -19.762 2.025 32.639 1.00 98.50 108 THR A O 1
ATOM 854 N N . GLU A 1 109 ? -19.546 2.565 30.470 1.00 98.25 109 GLU A N 1
ATOM 855 C CA . GLU A 1 109 ? -20.761 3.382 30.450 1.00 98.25 109 GLU A CA 1
ATOM 856 C C . GLU A 1 109 ? -22.032 2.543 30.626 1.00 98.25 109 GLU A C 1
ATOM 858 O O . GLU A 1 109 ? -22.935 2.943 31.359 1.00 98.25 109 GLU A O 1
ATOM 863 N N . VAL A 1 110 ? -22.085 1.340 30.045 1.00 98.50 110 VAL A N 1
ATOM 864 C CA . VAL A 1 110 ? -23.192 0.397 30.280 1.00 98.50 110 VAL A CA 1
ATOM 865 C C . VAL A 1 110 ? -23.297 0.037 31.764 1.00 98.50 110 VAL A C 1
ATOM 867 O O . VAL A 1 110 ? -24.370 0.172 32.343 1.00 98.50 110 VAL A O 1
ATOM 870 N N . GLN A 1 111 ? -22.184 -0.331 32.405 1.00 98.31 111 GLN A N 1
ATOM 871 C CA . GLN A 1 111 ? -22.166 -0.676 33.834 1.00 98.31 111 GLN A CA 1
ATOM 872 C C . GLN A 1 111 ? -22.600 0.492 34.725 1.00 98.31 111 GLN A C 1
ATOM 874 O O . GLN A 1 111 ? -23.271 0.300 35.739 1.00 98.31 111 GLN A O 1
ATOM 879 N N . ARG A 1 112 ? -22.226 1.720 34.352 1.00 98.38 112 ARG A N 1
ATOM 880 C CA . ARG A 1 112 ? -22.666 2.928 35.048 1.00 98.38 112 ARG A CA 1
ATOM 881 C C . ARG A 1 112 ? -24.183 3.097 34.958 1.00 98.38 112 ARG A C 1
ATOM 883 O O . ARG A 1 112 ? -24.814 3.349 35.980 1.00 98.38 112 ARG A O 1
ATOM 890 N N . LEU A 1 113 ? -24.756 2.951 33.762 1.00 98.31 113 LEU A N 1
ATOM 891 C CA . LEU A 1 113 ? -26.198 3.080 33.540 1.00 98.31 113 LEU A CA 1
ATOM 892 C C . LEU A 1 113 ? -26.994 1.997 34.272 1.00 98.31 113 LEU A C 1
ATOM 894 O O . LEU A 1 113 ? -28.013 2.317 34.879 1.00 98.31 113 LEU A O 1
ATOM 898 N N . GLU A 1 114 ? -26.518 0.750 34.257 1.00 98.19 114 GLU A N 1
ATOM 899 C CA . GLU A 1 114 ? -27.119 -0.358 35.013 1.00 98.19 114 GLU A CA 1
ATOM 900 C C . GLU A 1 114 ? -27.166 -0.035 36.508 1.00 98.19 114 GLU A C 1
ATOM 902 O O . GLU A 1 114 ? -28.232 -0.079 37.118 1.00 98.19 114 GLU A O 1
ATOM 907 N N . LYS A 1 115 ? -26.040 0.409 37.078 1.00 98.00 115 LYS A N 1
ATOM 908 C CA . LYS A 1 115 ? -25.972 0.796 38.490 1.00 98.00 115 LYS A CA 1
ATOM 909 C C . LYS A 1 115 ? -26.933 1.940 38.829 1.00 98.00 115 LYS A C 1
ATOM 911 O O . LYS A 1 115 ? -27.638 1.872 39.829 1.00 98.00 115 LYS A O 1
ATOM 916 N N . THR A 1 116 ? -26.975 2.989 38.007 1.00 97.88 116 THR A N 1
ATOM 917 C CA . THR A 1 116 ? -27.896 4.118 38.222 1.00 97.88 116 THR A CA 1
ATOM 918 C C . THR A 1 116 ? -29.360 3.686 38.120 1.00 97.88 116 THR A C 1
ATOM 920 O O . THR A 1 116 ? -30.200 4.183 38.870 1.00 97.88 116 THR A O 1
ATOM 923 N N . LEU A 1 117 ? -29.684 2.759 37.214 1.00 97.62 117 LEU A N 1
ATOM 924 C CA . LEU A 1 117 ? -31.029 2.203 37.103 1.00 97.62 117 LEU A CA 1
ATOM 925 C C . LEU A 1 117 ? -31.406 1.395 38.350 1.00 97.62 117 LEU A C 1
ATOM 927 O O . LEU A 1 117 ? -32.513 1.567 38.859 1.00 97.62 117 LEU A O 1
ATOM 931 N N . ASP A 1 118 ? -30.500 0.559 38.855 1.00 97.38 118 ASP A N 1
ATOM 932 C CA . ASP A 1 118 ? -30.723 -0.217 40.077 1.00 97.38 118 ASP A CA 1
ATOM 933 C C . ASP A 1 118 ? -30.980 0.700 41.283 1.00 97.38 118 ASP A C 1
ATOM 935 O O . ASP A 1 118 ? -31.983 0.529 41.979 1.00 97.38 118 ASP A O 1
ATOM 939 N N . GLU A 1 119 ? -30.155 1.736 41.471 1.00 96.75 119 GLU A N 1
ATOM 940 C CA . GLU A 1 119 ? -30.329 2.749 42.525 1.00 96.75 119 GLU A CA 1
ATOM 941 C C . GLU A 1 119 ? -31.685 3.472 42.409 1.00 96.75 119 GLU A C 1
ATOM 943 O O . GLU A 1 119 ? -32.404 3.641 43.398 1.00 96.75 119 GLU A O 1
ATOM 948 N N . LEU A 1 120 ? -32.086 3.864 41.193 1.00 96.56 120 LEU A N 1
ATOM 949 C CA . LEU A 1 120 ? -33.384 4.500 40.951 1.00 96.56 120 LEU A CA 1
ATOM 950 C C . LEU A 1 120 ? -34.549 3.562 41.295 1.00 96.56 120 LEU A C 1
ATOM 952 O O . LEU A 1 120 ? -35.528 3.983 41.918 1.00 96.56 120 LEU A O 1
ATOM 956 N N . LEU A 1 121 ? -34.458 2.292 40.896 1.00 96.31 121 LEU A N 1
ATOM 957 C CA . LEU A 1 121 ? -35.481 1.290 41.188 1.00 96.31 121 LEU A CA 1
ATOM 958 C C . LEU A 1 121 ? -35.605 1.029 42.692 1.00 96.31 121 LEU A C 1
ATOM 960 O O . LEU A 1 121 ? -36.725 0.856 43.177 1.00 96.31 121 LEU A O 1
ATOM 964 N N . GLU A 1 122 ? -34.498 1.019 43.435 1.00 94.94 122 GLU A N 1
ATOM 965 C CA . GLU A 1 122 ? -34.525 0.919 44.897 1.00 94.94 122 GLU A CA 1
ATOM 966 C C . GLU A 1 122 ? -35.260 2.101 45.536 1.00 94.94 122 GLU A C 1
ATOM 968 O O . GLU A 1 122 ? -36.158 1.889 46.359 1.00 94.94 122 GLU A O 1
ATOM 973 N N . ILE A 1 123 ? -34.962 3.332 45.105 1.00 95.31 123 ILE A N 1
ATOM 974 C CA . ILE A 1 123 ? -35.639 4.540 45.597 1.00 95.31 123 ILE A CA 1
ATOM 975 C C . ILE A 1 123 ? -37.147 4.449 45.343 1.00 95.31 123 ILE A C 1
ATOM 977 O O . ILE A 1 123 ? -37.930 4.572 46.285 1.00 95.31 123 ILE A O 1
ATOM 981 N N . VAL A 1 124 ? -37.571 4.147 44.112 1.00 95.19 124 VAL A N 1
ATOM 982 C CA . VAL A 1 124 ? -39.000 4.056 43.755 1.00 95.19 124 VAL A CA 1
ATOM 983 C C . VAL A 1 124 ? -39.733 3.009 44.601 1.00 95.19 124 VAL A C 1
ATOM 985 O O . VAL A 1 124 ? -40.838 3.273 45.086 1.00 95.19 124 VAL A O 1
ATOM 988 N N . ARG A 1 125 ? -39.124 1.834 44.823 1.00 93.44 125 ARG A N 1
ATOM 989 C CA . ARG A 1 125 ? -39.692 0.773 45.679 1.00 93.44 125 ARG A CA 1
ATOM 990 C C . ARG A 1 125 ? -39.800 1.199 47.140 1.00 93.44 125 ARG A C 1
ATOM 992 O O . ARG A 1 125 ? -40.722 0.763 47.827 1.00 93.44 125 ARG A O 1
ATOM 999 N N . SER A 1 126 ? -38.860 2.012 47.622 1.00 92.12 126 SER A N 1
ATOM 1000 C CA . SER A 1 126 ? -38.873 2.514 48.996 1.00 92.12 126 SER A CA 1
ATOM 1001 C C . SER A 1 126 ? -40.003 3.524 49.222 1.00 92.12 126 SER A C 1
ATOM 1003 O O . SER A 1 126 ? -40.702 3.427 50.224 1.00 92.12 126 SER A O 1
ATOM 1005 N N . THR A 1 127 ? -40.263 4.422 48.265 1.00 87.94 127 THR A N 1
ATOM 1006 C CA . THR A 1 127 ? -41.308 5.453 48.383 1.00 87.94 127 THR A CA 1
ATOM 1007 C C . THR A 1 127 ? -42.713 4.870 48.224 1.00 87.94 127 THR A C 1
ATOM 1009 O O . THR A 1 127 ? -43.598 5.154 49.021 1.00 87.94 127 THR A O 1
ATOM 1012 N N . THR A 1 128 ?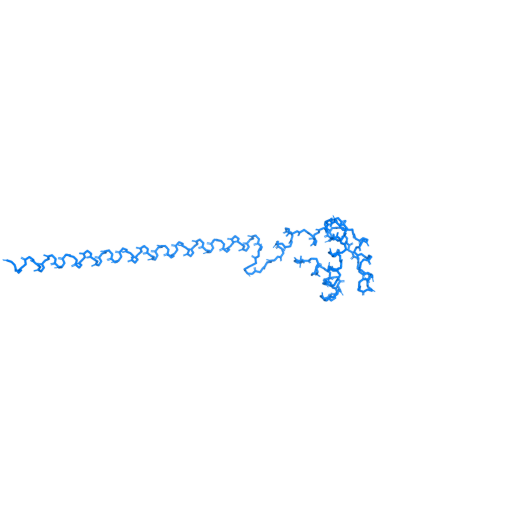 -42.918 3.963 47.263 1.00 77.38 128 THR A N 1
ATOM 1013 C CA . THR A 1 128 ? -44.234 3.326 47.033 1.00 77.38 128 THR A CA 1
ATOM 1014 C C . THR A 1 128 ? -44.699 2.402 48.166 1.00 77.38 128 THR A C 1
ATOM 1016 O O . THR A 1 128 ? -45.874 2.044 48.217 1.00 77.38 128 THR A O 1
ATOM 1019 N N . ARG A 1 129 ? -43.807 2.014 49.086 1.00 60.34 129 ARG A N 1
ATOM 1020 C CA . ARG A 1 129 ? -44.137 1.225 50.284 1.00 60.34 129 ARG A CA 1
ATOM 1021 C C . ARG A 1 129 ? -44.619 2.062 51.469 1.00 60.34 129 ARG A C 1
ATOM 1023 O O . ARG A 1 129 ? -45.172 1.480 52.392 1.00 60.34 129 ARG A O 1
ATOM 1030 N N . VAL A 1 130 ? -44.376 3.373 51.462 1.00 56.03 130 VAL A N 1
ATOM 1031 C CA . VAL A 1 130 ? -44.705 4.285 52.572 1.00 56.03 130 VAL A CA 1
ATOM 1032 C C . VAL A 1 130 ? -46.104 4.901 52.409 1.00 56.03 130 VAL A C 1
ATOM 1034 O O . VAL A 1 130 ? -46.712 5.283 53.400 1.00 56.03 130 VAL A O 1
ATOM 1037 N N . ASP A 1 131 ? -46.650 4.912 51.188 1.00 50.34 131 ASP A N 1
ATOM 1038 C CA . ASP A 1 131 ? -47.977 5.468 50.863 1.00 50.34 131 ASP A CA 1
ATOM 1039 C C . ASP A 1 131 ? -49.133 4.430 50.867 1.00 50.34 131 ASP A C 1
ATOM 1041 O O . ASP A 1 131 ? -50.199 4.679 50.298 1.00 50.34 131 ASP A O 1
ATOM 1045 N N . ARG A 1 132 ? -48.955 3.254 51.488 1.00 44.06 132 ARG A N 1
ATOM 1046 C CA . ARG A 1 132 ? -50.021 2.256 51.737 1.00 44.06 132 ARG A CA 1
ATOM 1047 C C . ARG A 1 132 ? -50.139 1.944 53.218 1.00 44.06 132 ARG A C 1
ATOM 1049 O O . ARG A 1 132 ? -51.294 1.765 53.661 1.00 44.06 132 ARG A O 1
#

Radius of gyration: 30.96 Å; chains: 1; bounding box: 68×24×84 Å

Sequence (132 aa):
DTQTPAEGFVRKGLSFRESHKLVGTIVRESSGKGRMLGELTPEEVSRFSRETIGKELKVTAEELKRALDPAVSLRLRQTSGSPNPDEVERMIQERRRRLGDSRAELKTEVQRLEKTLDELLEIVRSTTRVDR